Protein AF-A0A3D1RFC0-F1 (afdb_monomer)

Foldseek 3Di:
DDDPCVVCVVVVNDDDPVNPDDDPPDADDDDDDDPDPDDDCPDDDCVVVCPDPRRPDDD

Sequence (59 aa):
MKNIDSICHTKGLSVYVDDIPVTRDTLFGAVFSSPIAHGTIKKLEIEKAASLPGVVRVL

Radius of gyration: 19.9 Å; Cα contacts (8 Å, |Δi|>4): 13; chains: 1; bounding box: 51×22×45 Å

Structure (mmCIF, N/CA/C/O backbone):
data_AF-A0A3D1RFC0-F1
#
_entry.id   AF-A0A3D1RFC0-F1
#
loop_
_atom_site.group_PDB
_atom_site.id
_atom_site.type_symbol
_atom_site.label_atom_id
_atom_site.label_alt_id
_atom_site.label_comp_id
_atom_site.label_asym_id
_atom_site.label_entity_id
_atom_site.label_seq_id
_atom_site.pdbx_PDB_ins_code
_atom_site.Cartn_x
_atom_site.Cartn_y
_atom_site.Cartn_z
_atom_site.occupancy
_atom_site.B_iso_or_equiv
_atom_site.auth_seq_id
_atom_site.auth_comp_id
_atom_site.auth_asym_id
_atom_site.auth_atom_id
_atom_site.pdbx_PDB_model_num
ATOM 1 N N . MET A 1 1 ? 35.505 4.262 -16.517 1.00 77.88 1 MET A N 1
ATOM 2 C CA . MET A 1 1 ? 34.538 3.228 -16.955 1.00 77.88 1 MET A CA 1
ATOM 3 C C . MET A 1 1 ? 33.162 3.880 -17.021 1.00 77.88 1 MET A C 1
ATOM 5 O O . MET A 1 1 ? 32.866 4.647 -16.115 1.00 77.88 1 MET A O 1
ATOM 9 N N . LYS A 1 2 ? 32.372 3.669 -18.082 1.00 84.44 2 LYS A N 1
ATOM 10 C CA . LYS A 1 2 ? 30.985 4.175 -18.172 1.00 84.44 2 LYS A CA 1
ATOM 11 C C . LYS A 1 2 ? 30.026 3.069 -17.719 1.00 84.44 2 LYS A C 1
ATOM 13 O O . LYS A 1 2 ? 30.330 1.903 -17.948 1.00 84.44 2 LYS A O 1
ATOM 18 N N . ASN A 1 3 ? 28.917 3.424 -17.068 1.00 94.94 3 ASN A N 1
ATOM 19 C CA . ASN A 1 3 ? 27.902 2.456 -16.640 1.00 94.94 3 ASN A CA 1
ATOM 20 C C . ASN A 1 3 ? 27.366 1.696 -17.874 1.00 94.94 3 ASN A C 1
ATOM 22 O O . ASN A 1 3 ? 27.105 2.312 -18.910 1.00 94.94 3 ASN A O 1
ATOM 26 N N . ILE A 1 4 ? 27.224 0.374 -17.782 1.00 95.69 4 ILE A N 1
ATOM 27 C CA . ILE A 1 4 ? 26.756 -0.468 -18.893 1.00 95.69 4 ILE A CA 1
ATOM 28 C C . ILE A 1 4 ? 25.344 -0.097 -19.373 1.00 95.69 4 ILE A C 1
ATOM 30 O O . ILE A 1 4 ? 25.041 -0.266 -20.549 1.00 95.69 4 ILE A O 1
ATOM 34 N N . ASP A 1 5 ? 24.524 0.489 -18.500 1.00 96.38 5 ASP A N 1
ATOM 35 C CA . ASP A 1 5 ? 23.127 0.845 -18.758 1.00 96.38 5 ASP A CA 1
ATOM 36 C C . ASP A 1 5 ? 22.925 2.345 -19.072 1.00 96.38 5 ASP A C 1
ATOM 38 O O . ASP A 1 5 ? 21.805 2.823 -19.243 1.00 96.38 5 ASP A O 1
ATOM 42 N N . SER A 1 6 ? 24.020 3.113 -19.216 1.00 96.44 6 SER A N 1
ATOM 43 C CA . SER A 1 6 ? 23.986 4.577 -19.435 1.00 96.44 6 SER A CA 1
ATOM 44 C C . SER A 1 6 ? 23.085 5.006 -20.605 1.00 96.44 6 SER A C 1
ATOM 46 O O . SER A 1 6 ? 22.458 6.066 -20.572 1.00 96.44 6 SER A O 1
ATOM 48 N N . ILE A 1 7 ? 23.049 4.203 -21.673 1.00 96.62 7 ILE A N 1
ATOM 49 C CA . ILE A 1 7 ? 22.251 4.487 -22.874 1.00 96.62 7 ILE A CA 1
ATOM 50 C C . ILE A 1 7 ? 20.758 4.291 -22.590 1.00 96.62 7 ILE A C 1
ATOM 52 O O . ILE A 1 7 ? 19.946 5.076 -23.070 1.00 96.62 7 ILE A O 1
ATOM 56 N N . CYS A 1 8 ? 20.387 3.278 -21.808 1.00 97.38 8 CYS A N 1
ATOM 57 C CA . CYS A 1 8 ? 18.996 2.998 -21.469 1.00 97.38 8 CYS A CA 1
ATOM 58 C C . CYS A 1 8 ? 18.449 4.022 -20.472 1.00 97.38 8 CYS A C 1
ATOM 60 O O . CYS A 1 8 ? 17.336 4.505 -20.674 1.00 97.38 8 CYS A O 1
ATOM 62 N N . HIS A 1 9 ? 19.257 4.451 -19.492 1.00 96.00 9 HIS A N 1
ATOM 63 C CA . HIS A 1 9 ? 18.885 5.508 -18.541 1.00 96.00 9 HIS A CA 1
ATOM 64 C C . HIS A 1 9 ? 18.457 6.792 -19.262 1.00 96.00 9 HIS A C 1
ATOM 66 O O . HIS A 1 9 ? 17.421 7.375 -18.963 1.00 96.00 9 HIS A O 1
ATOM 72 N N . THR A 1 10 ? 19.240 7.214 -20.259 1.00 96.62 10 THR A N 1
ATOM 73 C CA . THR A 1 10 ? 18.976 8.451 -21.018 1.00 96.62 10 THR A CA 1
ATOM 74 C C . THR A 1 10 ? 17.828 8.331 -22.017 1.00 96.62 10 THR A C 1
ATOM 76 O O . THR A 1 10 ? 17.374 9.342 -22.548 1.00 96.62 10 THR A O 1
ATOM 79 N N . LYS A 1 11 ? 17.346 7.110 -22.269 1.00 97.31 11 LYS A N 1
ATOM 80 C CA . LYS A 1 11 ? 16.238 6.821 -23.184 1.00 97.31 11 LYS A CA 1
ATOM 81 C C . LYS A 1 11 ? 14.964 6.359 -22.473 1.00 97.31 11 LYS A C 1
ATOM 83 O O . LYS A 1 11 ? 13.983 6.096 -23.157 1.00 97.31 11 LYS A O 1
ATOM 88 N N . GLY A 1 12 ? 14.980 6.227 -21.144 1.00 96.50 12 GLY A N 1
ATOM 89 C CA . GLY A 1 12 ? 13.863 5.653 -20.388 1.00 96.50 12 GLY A CA 1
ATOM 90 C C . GLY A 1 12 ? 13.600 4.179 -20.717 1.00 96.50 12 GLY A C 1
ATOM 91 O O . GLY A 1 12 ? 12.460 3.742 -20.675 1.00 96.50 12 GLY A O 1
ATOM 92 N N . LEU A 1 13 ? 14.638 3.432 -21.109 1.00 97.31 13 LEU A N 1
ATOM 93 C CA . LEU A 1 13 ? 14.538 2.004 -21.456 1.00 97.31 13 LEU A CA 1
ATOM 94 C C . LEU A 1 13 ? 15.039 1.081 -20.342 1.00 97.31 13 LEU A C 1
ATOM 96 O O . LEU A 1 13 ? 14.947 -0.138 -20.464 1.00 97.31 13 LEU A O 1
ATOM 100 N N . SER A 1 14 ? 15.618 1.651 -19.287 1.00 97.38 14 SER A N 1
ATOM 101 C CA . SER A 1 14 ? 15.999 0.889 -18.104 1.00 97.38 14 SER A CA 1
ATOM 102 C C . SER A 1 14 ? 14.741 0.430 -17.391 1.00 97.38 14 SER A C 1
ATOM 104 O O . SER A 1 14 ? 13.870 1.245 -17.113 1.00 97.38 14 SER A O 1
ATOM 106 N N . VAL A 1 15 ? 14.667 -0.866 -17.110 1.00 96.88 15 VAL A N 1
ATOM 107 C CA . VAL A 1 15 ? 13.519 -1.473 -16.441 1.00 96.88 15 VAL A CA 1
ATOM 108 C C . VAL A 1 15 ? 13.795 -1.522 -14.944 1.00 96.88 15 VAL A C 1
ATOM 110 O O . VAL A 1 15 ? 14.725 -2.199 -14.497 1.00 96.88 15 VAL A O 1
ATOM 113 N N . TYR A 1 16 ? 12.981 -0.817 -14.172 1.00 96.56 16 TYR A N 1
ATOM 114 C CA . TYR A 1 16 ? 12.924 -0.878 -12.718 1.00 96.56 16 TYR A CA 1
ATOM 115 C C . TYR A 1 16 ? 11.703 -1.684 -12.264 1.00 96.56 16 TYR A C 1
ATOM 117 O O . TYR A 1 16 ? 10.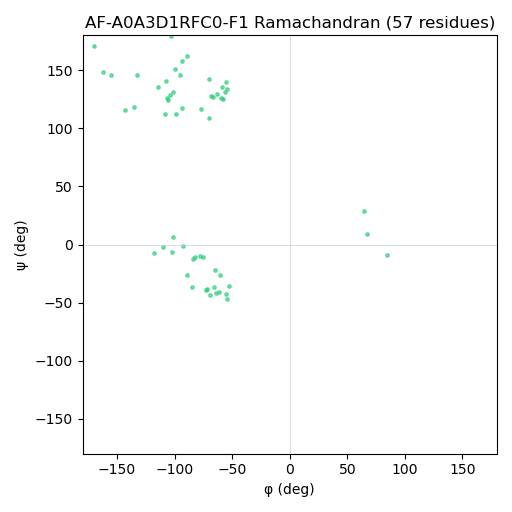937 -2.202 -13.071 1.00 96.56 16 TYR A O 1
ATOM 125 N N . VAL A 1 17 ? 11.535 -1.832 -10.949 1.00 97.19 17 VAL A N 1
ATOM 126 C CA . VAL A 1 17 ? 10.514 -2.718 -10.362 1.00 97.19 17 VAL A CA 1
ATOM 127 C C . VAL A 1 17 ? 9.100 -2.393 -10.856 1.00 97.19 17 VAL A C 1
ATOM 129 O O . VAL A 1 17 ? 8.364 -3.314 -11.189 1.00 97.19 17 VAL A O 1
ATOM 132 N N . ASP A 1 18 ? 8.744 -1.110 -10.938 1.00 96.00 18 ASP A N 1
ATOM 133 C CA . ASP A 1 18 ? 7.404 -0.664 -11.355 1.00 96.00 18 ASP A CA 1
ATOM 134 C C . ASP A 1 18 ? 7.224 -0.627 -12.887 1.00 96.00 18 ASP A C 1
ATOM 136 O O . ASP A 1 18 ? 6.107 -0.521 -13.382 1.00 96.00 18 ASP A O 1
ATOM 140 N N . ASP A 1 19 ? 8.314 -0.779 -13.652 1.00 97.25 19 ASP A N 1
ATOM 141 C CA . ASP A 1 19 ? 8.272 -0.877 -15.119 1.00 97.25 19 ASP A CA 1
ATOM 142 C C . ASP A 1 19 ? 7.974 -2.310 -15.595 1.00 97.2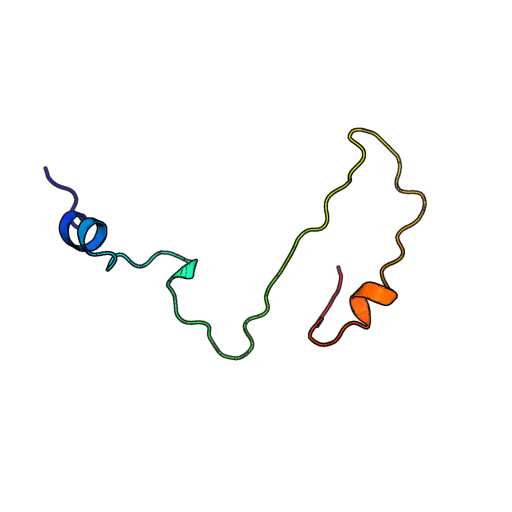5 19 ASP A C 1
ATOM 144 O O . ASP A 1 19 ? 7.705 -2.547 -16.777 1.00 97.25 19 ASP A O 1
ATOM 148 N N . ILE A 1 20 ? 8.046 -3.293 -14.690 1.00 96.81 20 ILE A N 1
ATOM 149 C CA . ILE A 1 20 ? 7.714 -4.685 -14.993 1.00 96.81 20 ILE A CA 1
ATOM 150 C C . ILE A 1 20 ? 6.207 -4.768 -15.291 1.00 96.81 20 ILE A C 1
ATOM 152 O O . ILE A 1 20 ? 5.400 -4.353 -14.458 1.00 96.81 20 ILE A O 1
ATOM 156 N N . PRO A 1 21 ? 5.785 -5.342 -16.439 1.00 97.12 21 PRO A N 1
ATOM 157 C CA . PRO A 1 21 ? 4.370 -5.463 -16.764 1.00 97.12 21 PRO A CA 1
ATOM 158 C C . PRO A 1 21 ? 3.584 -6.200 -15.678 1.00 97.12 21 PRO A C 1
ATOM 160 O O . PRO A 1 21 ? 3.959 -7.296 -15.255 1.00 97.12 21 PRO A O 1
ATOM 163 N N . VAL A 1 22 ? 2.456 -5.615 -15.271 1.00 97.25 22 VAL A N 1
ATOM 164 C CA . VAL A 1 22 ? 1.554 -6.208 -14.280 1.00 97.25 22 VAL A CA 1
ATOM 165 C C . VAL A 1 22 ? 1.084 -7.579 -14.767 1.00 97.25 22 VAL A C 1
ATOM 167 O O . VAL A 1 22 ? 0.536 -7.720 -15.863 1.00 97.25 22 VAL A O 1
ATOM 170 N N . THR A 1 23 ? 1.296 -8.601 -13.941 1.00 97.12 23 THR A N 1
ATOM 171 C CA . THR A 1 23 ? 0.864 -9.970 -14.245 1.00 97.12 23 THR A CA 1
ATOM 172 C C . THR A 1 23 ? -0.557 -10.2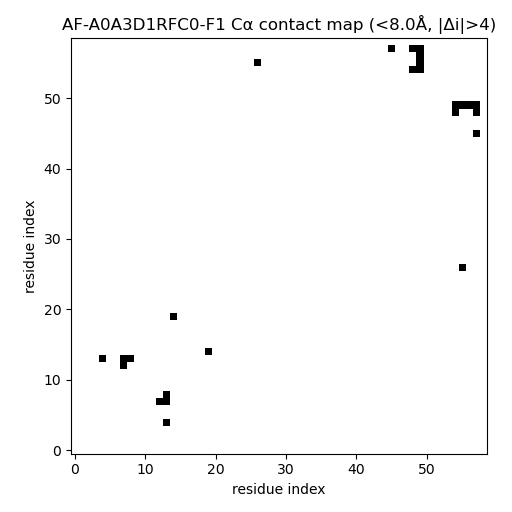17 -13.744 1.00 97.12 23 THR A C 1
ATOM 174 O O . THR A 1 23 ? -1.077 -9.472 -12.907 1.00 97.12 23 THR A O 1
ATOM 177 N N . ARG A 1 24 ? -1.213 -11.262 -14.263 1.00 97.81 24 ARG A N 1
ATOM 178 C CA . ARG A 1 24 ? -2.570 -11.627 -13.836 1.00 97.81 24 ARG A CA 1
ATOM 179 C C . ARG A 1 24 ? -2.607 -11.826 -12.314 1.00 97.81 24 ARG A C 1
ATOM 181 O O . ARG A 1 24 ? -1.680 -12.388 -11.746 1.00 97.81 24 ARG A O 1
ATOM 188 N N . ASP A 1 25 ? -3.681 -11.350 -11.691 1.00 96.50 25 ASP A N 1
ATOM 189 C CA . ASP A 1 25 ? -3.947 -11.449 -10.248 1.00 96.50 25 ASP A CA 1
ATOM 190 C C . ASP A 1 25 ? -2.996 -10.641 -9.341 1.00 96.50 25 ASP A C 1
ATOM 192 O O . ASP A 1 25 ? -3.076 -10.747 -8.117 1.00 96.50 25 ASP A O 1
ATOM 196 N N . THR A 1 26 ? -2.139 -9.779 -9.908 1.00 97.56 26 THR A N 1
ATOM 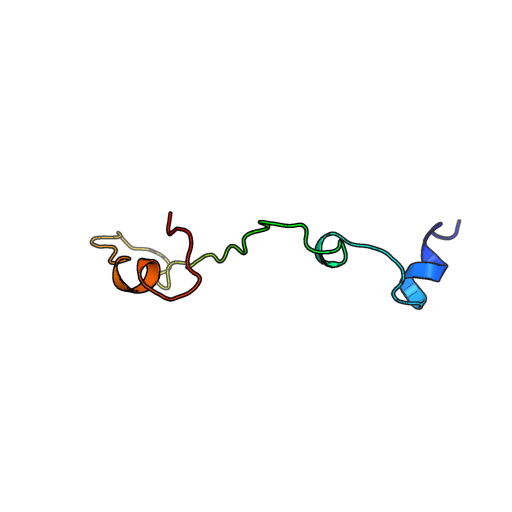197 C CA . THR A 1 26 ? -1.364 -8.808 -9.117 1.00 97.56 26 THR A CA 1
ATOM 198 C C . THR A 1 26 ? -2.317 -7.891 -8.344 1.00 97.56 26 THR A C 1
ATOM 200 O O . THR A 1 26 ? -3.194 -7.255 -8.931 1.00 97.56 26 THR A O 1
ATOM 203 N N . LEU A 1 27 ? -2.130 -7.809 -7.024 1.00 97.75 27 LEU A N 1
ATOM 204 C CA . LEU A 1 27 ? -2.865 -6.899 -6.146 1.00 97.75 27 LEU A CA 1
ATOM 205 C C . LEU A 1 27 ? -2.035 -5.655 -5.837 1.00 97.75 27 LEU A C 1
ATOM 207 O O . LEU A 1 27 ? -0.810 -5.714 -5.758 1.00 97.75 27 LEU A O 1
ATOM 211 N N . PHE A 1 28 ? -2.723 -4.545 -5.585 1.00 97.19 28 PHE A N 1
ATOM 212 C CA . PHE A 1 28 ? -2.109 -3.293 -5.155 1.00 97.19 28 PHE A CA 1
ATOM 213 C C . PHE A 1 28 ? -2.289 -3.122 -3.647 1.00 97.19 28 PHE A C 1
ATOM 215 O O . PHE A 1 28 ? -3.391 -3.287 -3.121 1.00 97.19 28 PHE A O 1
ATOM 222 N N . GLY A 1 29 ? -1.198 -2.801 -2.952 1.00 97.06 29 GLY A N 1
ATOM 223 C CA . GLY A 1 29 ? -1.188 -2.552 -1.514 1.00 97.06 29 GLY A CA 1
ATOM 224 C C . GLY A 1 29 ? -1.001 -1.070 -1.205 1.00 97.06 29 GLY A C 1
ATOM 225 O O . GLY A 1 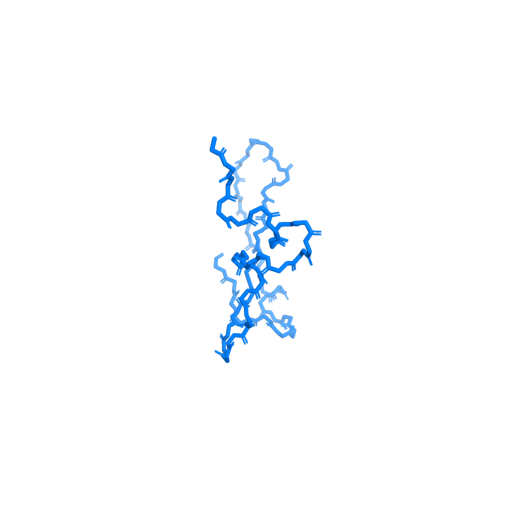29 ? -0.193 -0.397 -1.839 1.00 97.06 29 GLY A O 1
ATOM 226 N N . ALA A 1 30 ? -1.718 -0.576 -0.199 1.00 96.88 30 ALA A N 1
ATOM 227 C CA . ALA A 1 30 ? -1.531 0.761 0.349 1.00 96.88 30 ALA A CA 1
ATOM 228 C C . ALA A 1 30 ? -1.481 0.689 1.878 1.00 96.88 30 ALA A C 1
ATOM 230 O O . ALA A 1 30 ? -2.164 -0.131 2.492 1.00 96.88 30 ALA A O 1
ATOM 231 N N . VAL A 1 31 ? -0.672 1.555 2.487 1.00 97.31 31 VAL A N 1
ATOM 232 C CA . VAL A 1 31 ? -0.519 1.634 3.944 1.00 97.31 31 VAL A CA 1
ATOM 233 C C . VAL A 1 31 ? -1.267 2.855 4.462 1.00 97.31 31 VAL A C 1
ATOM 235 O O . VAL A 1 31 ? -1.044 3.969 3.990 1.00 97.31 31 VAL A O 1
ATOM 238 N N . PHE A 1 32 ? -2.120 2.650 5.464 1.00 95.25 32 PHE A N 1
ATOM 239 C CA . PHE A 1 32 ? -2.728 3.731 6.234 1.00 95.25 32 PHE A CA 1
ATOM 240 C C . PHE A 1 32 ? -1.952 3.917 7.540 1.00 95.25 32 PHE A C 1
ATOM 242 O O . PHE A 1 32 ? -1.933 3.032 8.395 1.00 95.25 32 PHE A O 1
ATOM 249 N N . SER A 1 33 ? -1.266 5.050 7.672 1.00 96.44 33 SER A N 1
ATOM 250 C CA . SER A 1 33 ? -0.414 5.349 8.823 1.00 96.44 33 SER A CA 1
ATOM 251 C C . SER A 1 33 ? -1.156 6.131 9.907 1.00 96.44 33 SER A C 1
ATOM 253 O O . SER A 1 33 ? -2.165 6.792 9.662 1.00 96.44 33 SER A O 1
ATOM 255 N N . SER A 1 34 ? -0.640 6.060 11.138 1.00 97.12 34 SER A N 1
ATOM 256 C CA . SER A 1 34 ? -1.177 6.844 12.251 1.00 97.12 34 SER A CA 1
ATOM 257 C C . SER A 1 34 ? -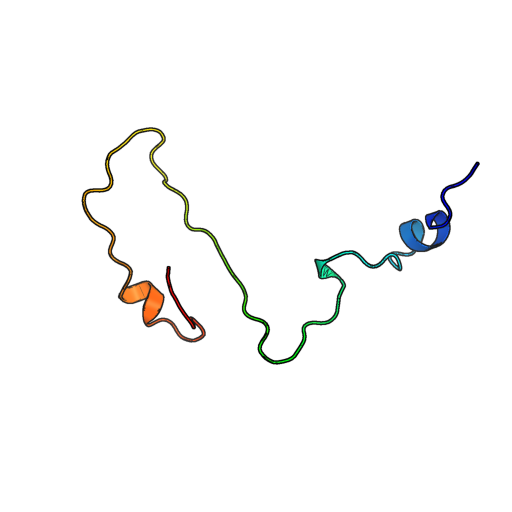1.007 8.346 11.982 1.00 97.12 34 SER A C 1
ATOM 259 O O . SER A 1 34 ? 0.117 8.783 11.727 1.00 97.12 34 SER A O 1
ATOM 261 N N . PRO A 1 35 ? -2.067 9.162 12.123 1.00 96.25 35 PRO A N 1
ATOM 262 C CA . PRO A 1 35 ? -1.940 10.617 12.102 1.00 96.25 35 PRO A CA 1
ATOM 263 C C . PRO A 1 35 ? -1.410 11.173 13.436 1.00 96.25 35 PRO A C 1
ATOM 265 O O . PRO A 1 35 ? -1.109 12.359 13.539 1.00 96.25 35 PRO A O 1
ATOM 268 N N . ILE A 1 36 ? -1.322 10.334 14.474 1.00 97.88 36 ILE A N 1
ATOM 269 C CA . ILE A 1 36 ? -0.864 10.698 15.816 1.00 97.88 36 ILE A CA 1
ATOM 270 C C . ILE A 1 36 ? 0.546 10.144 16.034 1.00 97.88 36 ILE A C 1
ATOM 272 O O . ILE A 1 36 ? 0.758 8.935 15.928 1.00 97.88 36 ILE A O 1
ATOM 2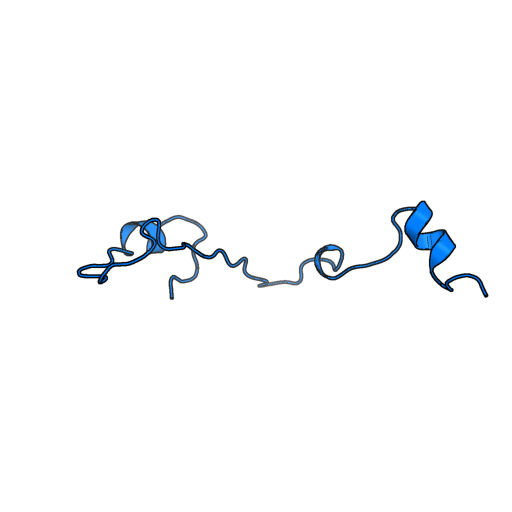76 N N . ALA A 1 37 ? 1.493 11.016 16.389 1.00 97.81 37 ALA A N 1
ATOM 277 C CA . ALA A 1 37 ? 2.895 10.644 16.604 1.00 97.81 37 ALA A CA 1
ATOM 278 C C . ALA A 1 37 ? 3.102 9.713 17.815 1.00 97.81 37 ALA A C 1
ATOM 280 O O . ALA A 1 37 ? 3.935 8.812 17.767 1.00 97.81 37 ALA A O 1
ATOM 281 N N . HIS A 1 38 ? 2.338 9.912 18.895 1.00 98.38 38 HIS A N 1
ATOM 282 C CA . HIS A 1 38 ? 2.355 9.047 20.073 1.00 98.38 38 HIS A CA 1
ATOM 283 C C . HIS A 1 38 ? 0.947 8.901 20.651 1.00 98.38 38 HIS A C 1
ATOM 285 O O . HIS A 1 38 ? 0.344 9.870 21.109 1.00 98.38 38 HIS A O 1
ATOM 291 N N . GLY A 1 39 ? 0.412 7.686 20.622 1.00 96.62 39 GLY A N 1
ATOM 292 C CA . GLY A 1 39 ? -0.915 7.398 21.142 1.00 96.62 39 GLY A CA 1
ATOM 293 C C . GLY A 1 39 ? -1.188 5.903 21.213 1.00 96.62 39 GLY A C 1
ATOM 294 O O . GLY A 1 39 ? -0.422 5.085 20.709 1.00 96.62 39 GLY A O 1
ATOM 295 N N . THR A 1 40 ? -2.301 5.552 21.848 1.00 98.00 40 THR A N 1
ATOM 296 C CA . THR A 1 40 ? -2.785 4.172 21.946 1.00 98.00 40 THR A CA 1
ATOM 297 C C . THR A 1 40 ? -3.995 4.000 21.038 1.00 98.00 40 THR A C 1
ATOM 299 O O . THR A 1 40 ? -4.972 4.741 21.162 1.00 98.00 40 THR A O 1
ATOM 302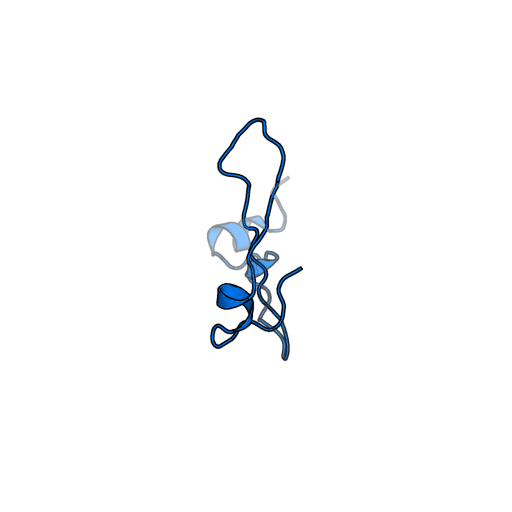 N N . ILE A 1 41 ? -3.956 3.008 20.147 1.00 97.31 41 ILE A N 1
ATOM 303 C CA . ILE A 1 41 ? -5.106 2.645 19.313 1.00 97.31 41 ILE A CA 1
ATOM 304 C C . ILE A 1 41 ? -6.158 2.001 20.220 1.00 97.31 41 ILE A C 1
ATOM 306 O O . ILE A 1 41 ? -5.968 0.893 20.712 1.00 97.31 41 ILE A O 1
ATOM 310 N N . LYS A 1 42 ? -7.262 2.709 20.473 1.00 97.94 42 LYS A N 1
ATOM 311 C CA . LYS A 1 42 ? -8.383 2.196 21.285 1.00 97.94 42 LYS A CA 1
ATOM 312 C C . LYS A 1 42 ? -9.424 1.448 20.454 1.00 97.94 42 LYS A C 1
ATOM 314 O O . LYS A 1 42 ? -10.152 0.619 20.987 1.00 97.94 42 LYS A O 1
ATOM 319 N N . LYS A 1 43 ? -9.526 1.789 19.169 1.00 96.69 43 LYS A N 1
ATOM 320 C CA . LYS A 1 43 ? -10.481 1.226 18.214 1.00 96.69 43 LYS A CA 1
ATOM 321 C C . LYS A 1 43 ? -9.921 1.379 16.802 1.00 96.69 43 LYS A C 1
ATOM 323 O O . LYS A 1 43 ? -9.265 2.381 16.522 1.00 96.69 43 LYS A O 1
ATOM 328 N N . LEU A 1 44 ? -10.206 0.411 15.938 1.00 95.88 44 LEU A N 1
ATOM 329 C CA . LEU A 1 44 ? -9.923 0.457 14.508 1.00 95.88 44 LEU A CA 1
ATOM 330 C C . LEU A 1 44 ? -11.164 -0.062 13.772 1.00 95.88 44 LEU A C 1
ATOM 332 O O . LEU A 1 44 ? -11.578 -1.191 14.005 1.00 95.88 44 LEU A O 1
ATOM 336 N N . GLU A 1 45 ? -11.779 0.780 12.946 1.00 96.50 45 GLU A N 1
ATOM 337 C CA . GLU A 1 45 ? -12.977 0.447 12.164 1.00 96.50 45 GLU A CA 1
ATOM 338 C C . GLU A 1 45 ? -12.569 0.323 10.694 1.00 96.50 45 GLU A C 1
ATOM 340 O O . GLU A 1 45 ? -12.159 1.307 10.074 1.00 96.50 45 GLU A O 1
ATOM 345 N N . ILE A 1 46 ? -12.636 -0.890 10.147 1.00 96.88 46 ILE A N 1
ATOM 346 C CA . ILE A 1 46 ? -12.140 -1.211 8.797 1.00 96.88 46 ILE A CA 1
ATOM 347 C C . ILE A 1 46 ? -13.239 -1.699 7.853 1.00 96.88 46 ILE A C 1
ATOM 349 O O . ILE A 1 46 ? -13.004 -1.850 6.658 1.00 96.88 46 ILE A O 1
ATOM 353 N N . GLU A 1 47 ? -14.448 -1.924 8.358 1.00 97.50 47 GLU A N 1
ATOM 354 C CA . GLU A 1 47 ? -15.562 -2.570 7.662 1.00 97.50 47 GLU A CA 1
ATOM 355 C C . GLU A 1 47 ? -15.982 -1.775 6.424 1.00 97.50 47 GLU A C 1
ATOM 357 O O . GLU A 1 47 ? -16.227 -2.331 5.350 1.00 97.50 47 GLU A O 1
ATOM 362 N N . LYS A 1 48 ? -16.004 -0.444 6.550 1.00 97.56 48 LYS A N 1
ATOM 363 C CA . LYS A 1 48 ? -16.295 0.442 5.424 1.00 97.56 48 LYS A CA 1
ATOM 364 C C . LYS A 1 48 ? -15.223 0.338 4.341 1.00 97.56 48 LYS A C 1
ATOM 366 O O . LYS A 1 48 ? -15.574 0.311 3.173 1.00 97.56 48 LYS A O 1
ATOM 371 N N . ALA A 1 49 ? -13.943 0.271 4.710 1.00 96.81 49 ALA A N 1
ATOM 372 C CA . ALA A 1 49 ? -12.851 0.139 3.745 1.00 96.81 49 ALA A CA 1
ATOM 373 C C . ALA A 1 49 ? -12.867 -1.241 3.069 1.00 96.81 49 ALA A C 1
ATOM 375 O O . ALA A 1 49 ? -12.761 -1.327 1.851 1.00 96.81 49 ALA A O 1
ATOM 376 N N . ALA A 1 50 ? -13.081 -2.307 3.846 1.00 97.62 50 ALA A N 1
ATOM 377 C CA . ALA A 1 50 ? -13.143 -3.682 3.358 1.00 97.62 50 ALA A CA 1
ATOM 378 C C . ALA A 1 50 ? -14.332 -3.957 2.418 1.00 97.62 50 ALA A C 1
ATOM 380 O O . ALA A 1 50 ? -14.283 -4.907 1.645 1.00 97.62 50 ALA A O 1
ATOM 381 N N . SER A 1 51 ? -15.392 -3.143 2.475 1.00 97.94 51 SER A N 1
ATOM 382 C CA . SER A 1 51 ? -16.575 -3.263 1.608 1.00 97.94 51 SER A CA 1
ATOM 383 C C . SER A 1 51 ? -16.515 -2.409 0.337 1.00 97.94 51 SER A C 1
ATOM 385 O O . SER A 1 51 ? -17.442 -2.462 -0.474 1.00 97.94 51 SER A O 1
ATOM 387 N N . LEU A 1 52 ? -15.450 -1.625 0.130 1.00 98.19 52 LEU A N 1
ATOM 388 C CA . LEU A 1 52 ? -15.308 -0.827 -1.087 1.00 98.19 52 LEU A CA 1
ATOM 389 C C . LEU A 1 52 ? -15.033 -1.717 -2.315 1.00 98.19 52 LEU A C 1
ATOM 391 O O . LEU A 1 52 ? -14.273 -2.685 -2.219 1.00 98.19 52 LEU A O 1
ATOM 395 N N . PRO A 1 53 ? -15.589 -1.378 -3.495 1.00 98.25 53 PRO A N 1
ATOM 396 C CA . PRO A 1 53 ? -15.300 -2.097 -4.731 1.00 98.25 53 PRO A CA 1
ATOM 397 C C . PRO A 1 53 ? -13.796 -2.161 -5.025 1.00 98.25 53 PRO A C 1
ATOM 399 O O . PRO A 1 53 ? -13.098 -1.152 -4.952 1.00 98.25 53 PRO A O 1
ATOM 402 N N . GLY A 1 54 ? -13.305 -3.347 -5.385 1.00 97.19 54 GLY A N 1
ATOM 403 C CA . GLY A 1 54 ? -11.895 -3.577 -5.720 1.00 97.19 54 GLY A CA 1
ATOM 404 C C . GLY A 1 54 ? -10.978 -3.851 -4.524 1.00 97.19 54 GLY A C 1
ATOM 405 O O . GLY A 1 54 ? -9.842 -4.273 -4.731 1.00 97.19 54 GLY A O 1
ATOM 406 N N . VAL A 1 55 ? -11.448 -3.686 -3.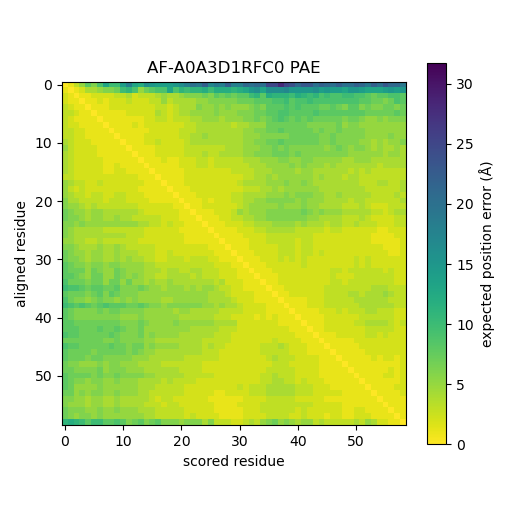282 1.00 97.94 55 VAL A N 1
ATOM 407 C CA . VAL A 1 55 ? -10.676 -4.082 -2.097 1.00 97.94 55 VAL A CA 1
ATOM 408 C C . VAL A 1 55 ? -10.757 -5.593 -1.923 1.00 97.94 55 VAL A C 1
ATOM 410 O O . VAL A 1 55 ? -11.821 -6.155 -1.684 1.00 97.94 55 VAL A O 1
ATOM 413 N N . VAL A 1 56 ? -9.608 -6.259 -2.032 1.00 98.12 56 VAL A N 1
ATOM 414 C CA . VAL A 1 56 ? -9.517 -7.713 -1.837 1.00 98.12 56 VAL A CA 1
ATOM 415 C C . VAL A 1 56 ? -9.366 -8.071 -0.358 1.00 98.12 56 VAL A C 1
ATOM 417 O O . VAL A 1 56 ? -9.895 -9.088 0.091 1.00 98.12 56 VAL A O 1
ATOM 420 N N . ARG A 1 57 ? -8.633 -7.255 0.413 1.00 97.62 57 ARG A N 1
ATOM 421 C CA . ARG A 1 57 ? -8.386 -7.484 1.842 1.00 97.62 57 ARG A CA 1
ATOM 422 C C . ARG A 1 57 ? -7.913 -6.211 2.547 1.00 97.62 57 ARG A C 1
ATOM 424 O O . ARG A 1 57 ? -7.187 -5.418 1.958 1.00 97.62 57 ARG A O 1
ATOM 431 N N . VAL A 1 58 ? -8.273 -6.081 3.822 1.00 97.31 58 VAL A N 1
ATOM 432 C CA . VAL A 1 58 ? -7.646 -5.171 4.795 1.00 97.31 58 VAL A CA 1
ATOM 433 C C . VAL A 1 58 ? -6.978 -6.042 5.865 1.00 97.31 58 VAL A C 1
ATOM 435 O O . VAL A 1 58 ? -7.560 -7.058 6.256 1.00 97.31 58 VAL A O 1
ATOM 438 N N . LEU A 1 59 ? -5.747 -5.700 6.255 1.00 92.69 59 LEU A N 1
ATOM 439 C CA . LEU A 1 59 ? -4.894 -6.459 7.182 1.00 92.69 59 LEU A CA 1
ATOM 440 C C . LEU A 1 59 ? -4.684 -5.703 8.493 1.00 92.69 59 LEU A C 1
ATOM 442 O O . LEU A 1 59 ? -4.609 -4.455 8.431 1.00 92.69 59 LEU A O 1
#

pLDDT: mean 96.45, std 3.07, range [77.88, 98.38]

Mean predicted aligned error: 3.89 Å

Solvent-accessible surface area (backbone atoms only — not comparable to full-atom values): 4475 Å² total; per-residue (Å²): 138,78,68,94,56,55,70,30,60,80,65,74,65,59,79,50,84,86,66,52,79,86,55,90,89,70,79,89,86,84,86,89,74,78,93,59,95,80,81,78,89,87,76,86,90,52,67,72,63,50,68,39,90,90,50,88,76,79,134

Secondary structure (DSSP, 8-state):
---TTHHHHTTT----GGGSPPPTTPPP------SSSS--------HHHHTSTT-----